Protein AF-A0A963RRC8-F1 (afdb_monomer_lite)

Foldseek 3Di:
DDAFDDPPAQLVRLLVQLCCCCPVVVDDSLVSCVSQDVVSVHDCQDPSVLSVLVSLVVVVCCVVPNDRPVCCVVPPDDPVVSSVCCVVCPSPNPSNCVSNVPD

Secondary structure (DSSP, 8-state):
------SS-HHHHHHHHHHHHHHTT---HHHHGGGS-GGGT--TTSGGGHHHHHHHHHHHHHTTS---HHHHHHHT--HHHHHHHHHHH-TT-HHHHHHHT--

Structure (mmCIF, N/CA/C/O backbone):
data_AF-A0A963RRC8-F1
#
_entry.id   AF-A0A963RRC8-F1
#
loop_
_atom_site.group_PDB
_atom_site.id
_atom_site.type_symbol
_atom_site.label_atom_id
_atom_site.label_alt_id
_atom_site.label_comp_id
_atom_site.label_asym_id
_atom_site.label_entity_id
_atom_site.label_seq_id
_atom_site.pdbx_PDB_ins_code
_atom_site.Cartn_x
_atom_site.Cartn_y
_atom_site.Cartn_z
_atom_site.occupancy
_atom_site.B_iso_or_equiv
_atom_site.auth_seq_id
_atom_site.auth_comp_id
_atom_site.auth_asym_id
_atom_site.auth_atom_id
_atom_site.pdbx_PDB_model_num
ATOM 1 N N . PRO A 1 1 ? 11.891 -18.794 0.681 1.00 74.69 1 PRO A N 1
ATOM 2 C CA . PRO A 1 1 ? 12.251 -17.563 -0.069 1.00 74.69 1 PRO A CA 1
ATOM 3 C C . PRO A 1 1 ? 11.444 -17.523 -1.373 1.00 74.69 1 PRO A C 1
ATOM 5 O O . PRO A 1 1 ? 11.242 -18.584 -1.954 1.00 74.69 1 PRO A O 1
ATOM 8 N N . ALA A 1 2 ? 10.969 -16.349 -1.800 1.00 87.94 2 ALA A N 1
ATOM 9 C CA . ALA A 1 2 ? 10.196 -16.168 -3.033 1.00 87.94 2 ALA A CA 1
ATOM 10 C C . ALA A 1 2 ? 10.744 -14.969 -3.823 1.00 87.94 2 ALA A C 1
ATOM 12 O O . ALA A 1 2 ? 11.143 -13.975 -3.219 1.00 87.94 2 ALA A O 1
ATOM 13 N N . LEU A 1 3 ? 10.769 -15.067 -5.155 1.00 89.12 3 LEU A N 1
ATOM 14 C CA . LEU A 1 3 ? 11.158 -13.982 -6.058 1.00 89.12 3 LEU A CA 1
ATOM 15 C C . LEU A 1 3 ? 9.942 -13.570 -6.885 1.00 89.12 3 LEU A C 1
ATOM 17 O O . LEU A 1 3 ? 9.326 -14.409 -7.538 1.00 89.12 3 LEU A O 1
ATOM 21 N N . MET A 1 4 ? 9.627 -12.277 -6.882 1.00 90.25 4 MET A N 1
ATOM 22 C CA . MET A 1 4 ? 8.570 -11.703 -7.708 1.00 90.25 4 MET A CA 1
ATOM 23 C C . MET A 1 4 ? 9.181 -10.735 -8.706 1.00 90.25 4 MET A C 1
ATOM 25 O O . MET A 1 4 ? 10.001 -9.893 -8.348 1.00 90.25 4 MET A O 1
ATOM 29 N N . HIS A 1 5 ? 8.772 -10.847 -9.965 1.00 90.62 5 HIS A N 1
ATOM 30 C CA . HIS A 1 5 ? 9.164 -9.907 -11.001 1.00 90.62 5 HIS A CA 1
ATOM 31 C C . HIS A 1 5 ? 7.956 -9.545 -11.854 1.00 90.62 5 HIS A C 1
ATOM 33 O O . HIS A 1 5 ? 6.979 -10.288 -11.949 1.00 90.62 5 HIS A O 1
ATOM 39 N N . CYS A 1 6 ? 8.031 -8.389 -12.502 1.00 89.12 6 CYS A N 1
ATOM 40 C CA . CYS A 1 6 ? 7.022 -7.961 -13.449 1.00 89.12 6 CYS A CA 1
ATOM 41 C C . CYS A 1 6 ? 7.669 -7.607 -14.787 1.00 89.12 6 CYS A C 1
ATOM 43 O O . CYS A 1 6 ? 8.801 -7.137 -14.827 1.00 89.12 6 CYS A O 1
ATOM 45 N N . LYS A 1 7 ? 6.928 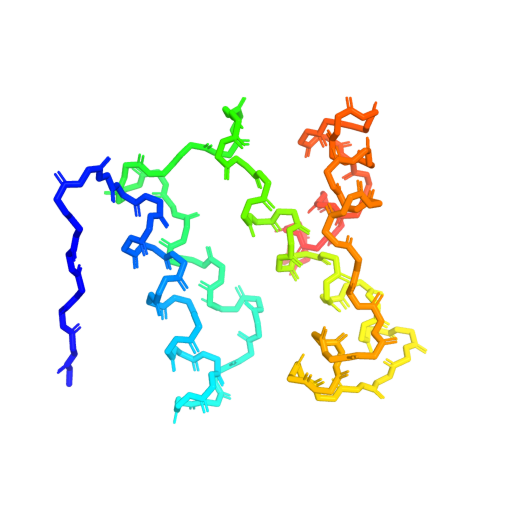-7.770 -15.889 1.00 84.94 7 LYS A N 1
ATOM 46 C CA . LYS A 1 7 ? 7.368 -7.333 -17.223 1.00 84.94 7 LYS A CA 1
ATOM 47 C C . LYS A 1 7 ? 7.569 -5.813 -17.321 1.00 84.94 7 LYS A C 1
ATOM 49 O O . LYS A 1 7 ? 8.385 -5.374 -18.119 1.00 84.94 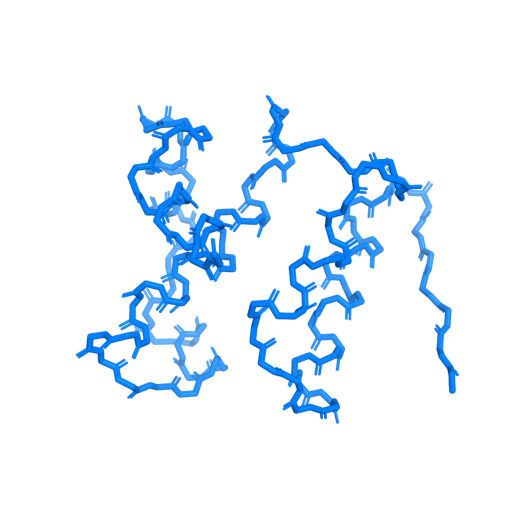7 LYS A O 1
ATOM 54 N N . SER A 1 8 ? 6.801 -5.016 -16.569 1.00 71.06 8 SER A N 1
ATOM 55 C CA . SER A 1 8 ? 6.687 -3.561 -16.808 1.00 71.06 8 SER A CA 1
ATOM 56 C C . SER A 1 8 ? 7.024 -2.666 -15.617 1.00 71.06 8 SER A C 1
ATOM 58 O O . SER A 1 8 ? 6.731 -1.479 -15.693 1.00 71.06 8 SER A O 1
ATOM 60 N N . GLY A 1 9 ? 7.618 -3.184 -14.538 1.00 80.25 9 GLY A N 1
ATOM 61 C CA . GLY A 1 9 ? 8.189 -2.295 -13.523 1.00 80.25 9 GLY A CA 1
ATOM 62 C C . GLY A 1 9 ? 8.207 -2.814 -12.093 1.00 80.25 9 GLY A C 1
ATOM 63 O O . GLY A 1 9 ? 7.543 -3.794 -11.744 1.00 80.25 9 GLY A O 1
ATOM 64 N N . ALA A 1 10 ? 8.975 -2.086 -11.287 1.00 88.06 10 ALA A N 1
ATOM 65 C CA . ALA A 1 10 ? 9.175 -2.276 -9.859 1.00 88.06 10 ALA A CA 1
ATOM 66 C C . ALA A 1 10 ? 7.869 -2.273 -9.060 1.00 88.06 10 ALA A C 1
ATOM 68 O O . ALA A 1 10 ? 7.721 -3.052 -8.129 1.00 88.06 10 ALA A O 1
ATOM 69 N N . ASP A 1 11 ? 6.900 -1.447 -9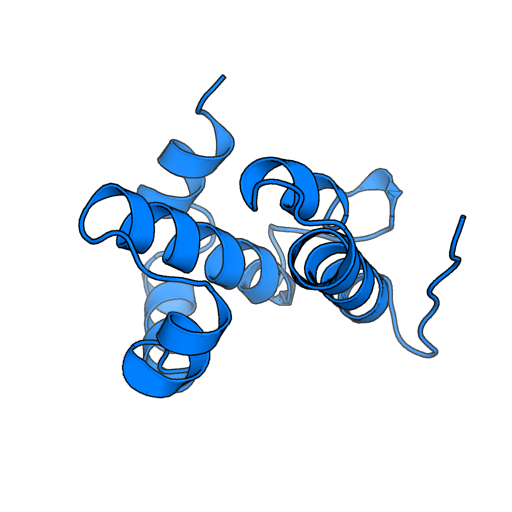.451 1.00 92.81 11 ASP A N 1
ATOM 70 C CA . ASP A 1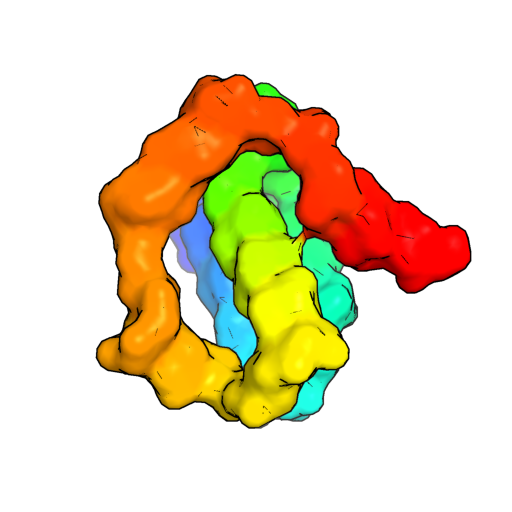 11 ? 5.712 -1.168 -8.639 1.00 92.81 11 ASP A CA 1
ATOM 71 C C . ASP A 1 11 ? 4.791 -2.380 -8.496 1.00 92.81 11 ASP A C 1
ATOM 73 O O . ASP A 1 11 ? 4.365 -2.722 -7.396 1.00 92.81 11 ASP A O 1
ATOM 77 N N . ARG A 1 12 ? 4.530 -3.091 -9.602 1.00 93.50 12 ARG A N 1
ATOM 78 C CA . ARG A 1 12 ? 3.691 -4.300 -9.575 1.00 93.50 12 ARG A CA 1
ATOM 79 C C . ARG A 1 12 ? 4.378 -5.458 -8.856 1.00 93.50 12 ARG A C 1
ATOM 81 O O . ARG A 1 12 ? 3.703 -6.239 -8.196 1.00 93.50 12 ARG A O 1
ATOM 88 N N . ALA A 1 13 ? 5.701 -5.571 -8.979 1.00 94.38 13 ALA A N 1
ATOM 89 C CA . ALA A 1 13 ? 6.462 -6.574 -8.238 1.00 94.38 13 ALA A CA 1
ATOM 90 C C . ALA A 1 13 ? 6.503 -6.244 -6.736 1.00 94.38 13 ALA A C 1
ATOM 92 O O . ALA A 1 13 ? 6.288 -7.129 -5.913 1.00 94.38 13 ALA A O 1
ATOM 93 N N . GLY A 1 14 ? 6.707 -4.971 -6.390 1.00 94.75 14 GLY A N 1
ATOM 94 C CA . GLY A 1 14 ? 6.768 -4.487 -5.014 1.00 94.75 14 GLY A CA 1
ATOM 95 C C . GLY A 1 14 ? 5.442 -4.642 -4.277 1.00 94.75 14 GLY A C 1
ATOM 96 O O . GLY A 1 14 ? 5.426 -5.200 -3.184 1.00 94.75 14 GLY A O 1
ATOM 97 N N . ILE A 1 15 ? 4.312 -4.252 -4.884 1.00 95.75 15 ILE A N 1
ATOM 98 C CA . ILE A 1 15 ? 3.002 -4.434 -4.236 1.00 95.75 15 ILE A CA 1
ATOM 99 C C . ILE A 1 15 ? 2.640 -5.914 -4.088 1.00 95.75 15 ILE A C 1
ATOM 101 O O . ILE A 1 15 ? 2.121 -6.310 -3.050 1.00 95.75 15 ILE A O 1
ATOM 105 N N . ALA A 1 16 ? 2.965 -6.758 -5.073 1.00 95.56 16 ALA A N 1
ATOM 106 C CA . ALA A 1 16 ? 2.751 -8.198 -4.957 1.00 95.56 16 ALA A CA 1
ATOM 107 C C . ALA A 1 16 ? 3.581 -8.799 -3.808 1.00 95.56 16 ALA A C 1
ATOM 109 O O . ALA A 1 16 ? 3.064 -9.600 -3.029 1.00 95.56 16 ALA A O 1
ATOM 110 N N . ALA A 1 17 ? 4.838 -8.370 -3.656 1.00 95.94 17 ALA A N 1
ATOM 111 C CA . ALA A 1 17 ? 5.696 -8.797 -2.556 1.00 95.94 17 ALA A CA 1
ATOM 112 C C . ALA A 1 17 ? 5.171 -8.311 -1.194 1.00 95.94 17 ALA A C 1
ATOM 114 O O . ALA A 1 17 ? 5.146 -9.091 -0.238 1.00 95.94 17 ALA A O 1
ATOM 115 N N . ALA A 1 18 ? 4.691 -7.065 -1.112 1.00 96.12 18 ALA A N 1
ATOM 116 C CA . ALA A 1 18 ? 4.069 -6.522 0.092 1.00 96.12 18 ALA A CA 1
ATOM 117 C C . ALA A 1 18 ? 2.825 -7.333 0.495 1.00 96.12 18 ALA A C 1
ATOM 119 O O . ALA A 1 18 ? 2.733 -7.803 1.629 1.00 96.12 18 ALA A O 1
ATOM 120 N N . LEU A 1 19 ? 1.916 -7.583 -0.453 1.00 96.44 19 LEU A N 1
ATOM 121 C CA . LEU A 1 19 ? 0.703 -8.374 -0.226 1.00 96.44 19 LEU A CA 1
ATOM 122 C C . LEU A 1 19 ? 1.017 -9.822 0.154 1.00 96.44 19 LEU A C 1
ATOM 124 O O . LEU A 1 19 ? 0.349 -10.382 1.013 1.00 96.44 19 LEU A O 1
ATOM 128 N N . TYR A 1 20 ? 2.051 -10.431 -0.424 1.00 96.38 20 TYR A N 1
ATOM 129 C CA . TYR A 1 20 ? 2.481 -11.770 -0.028 1.00 96.38 20 TYR A CA 1
ATOM 130 C C . TYR A 1 20 ? 2.973 -11.809 1.420 1.00 96.38 20 TYR A C 1
ATOM 132 O O . TYR A 1 20 ? 2.575 -12.684 2.189 1.00 96.38 20 TYR A O 1
ATOM 140 N N . ARG A 1 21 ? 3.807 -10.843 1.824 1.00 96.38 21 ARG A N 1
ATOM 141 C CA . ARG A 1 21 ? 4.269 -10.739 3.215 1.00 96.38 21 ARG A CA 1
ATOM 142 C C . ARG A 1 21 ? 3.104 -10.515 4.178 1.00 96.38 21 ARG A C 1
ATOM 144 O O . ARG A 1 21 ? 3.096 -11.111 5.248 1.00 96.38 21 ARG A O 1
ATOM 151 N N . LEU A 1 22 ? 2.126 -9.705 3.785 1.00 96.19 22 LEU A N 1
ATOM 152 C CA . LEU A 1 22 ? 0.950 -9.416 4.598 1.00 96.19 22 LEU A CA 1
ATOM 153 C C . LEU A 1 22 ? 0.033 -10.637 4.728 1.00 96.19 22 LEU A C 1
ATOM 155 O O . LEU A 1 22 ? -0.249 -11.093 5.829 1.00 96.19 22 LEU A O 1
ATOM 159 N N . LEU A 1 23 ? -0.422 -11.172 3.597 1.00 95.94 23 LEU A N 1
ATOM 160 C CA . LEU A 1 23 ? -1.502 -12.157 3.539 1.00 95.94 23 LEU A CA 1
ATOM 161 C C . LEU A 1 23 ? -1.024 -13.587 3.777 1.00 95.94 23 LEU A C 1
ATOM 163 O O . LEU A 1 23 ? -1.757 -14.390 4.343 1.00 95.94 23 LEU A O 1
ATOM 167 N N . HIS A 1 24 ? 0.179 -13.924 3.311 1.00 96.00 24 HIS A N 1
ATOM 168 C CA . HIS A 1 24 ? 0.689 -15.290 3.390 1.00 96.00 24 HIS A CA 1
ATOM 169 C C . HIS A 1 24 ? 1.653 -15.490 4.560 1.00 96.00 24 HIS A C 1
ATOM 171 O O . HIS A 1 24 ? 1.632 -16.543 5.190 1.00 96.00 24 HIS A O 1
ATOM 177 N N . LEU A 1 25 ? 2.496 -14.494 4.857 1.00 95.62 25 LEU A N 1
ATOM 178 C CA . LEU A 1 25 ? 3.460 -14.581 5.962 1.00 95.62 25 LEU A CA 1
ATOM 179 C C . LEU A 1 25 ? 2.962 -13.932 7.262 1.00 95.62 25 LEU A C 1
ATOM 181 O O . LEU A 1 25 ? 3.601 -14.105 8.296 1.00 95.62 25 LEU A O 1
ATOM 185 N N . GLY A 1 26 ? 1.846 -13.195 7.227 1.00 94.88 26 GLY A N 1
ATOM 186 C CA . GLY A 1 26 ? 1.270 -12.547 8.409 1.00 94.88 26 GLY A CA 1
ATOM 187 C C . GLY A 1 26 ? 2.115 -11.398 8.965 1.00 94.88 26 GLY A C 1
ATOM 188 O O . GLY A 1 26 ? 2.009 -11.075 10.146 1.00 94.88 26 GLY A O 1
ATOM 189 N N . HIS A 1 27 ? 2.988 -10.797 8.152 1.00 95.31 27 HIS A N 1
ATOM 190 C CA . HIS A 1 27 ? 3.805 -9.671 8.597 1.00 95.31 27 HIS A CA 1
ATOM 191 C C . HIS A 1 27 ? 2.939 -8.411 8.792 1.00 95.31 27 HIS A C 1
ATOM 193 O O . HIS A 1 27 ? 2.016 -8.180 8.004 1.00 95.31 27 HIS A O 1
ATOM 199 N N . PRO A 1 28 ? 3.258 -7.550 9.777 1.00 91.12 28 PRO A N 1
ATOM 200 C CA . PRO A 1 28 ? 2.598 -6.257 9.941 1.00 91.12 28 PRO A CA 1
ATOM 201 C C . PRO A 1 28 ? 2.680 -5.410 8.666 1.00 91.12 28 PRO A C 1
ATOM 203 O O . PRO A 1 28 ? 3.722 -5.376 8.011 1.00 91.12 28 PRO A O 1
ATOM 206 N N . VAL A 1 29 ? 1.614 -4.670 8.332 1.00 91.19 29 VAL A N 1
ATOM 207 C CA . VAL A 1 29 ? 1.582 -3.860 7.096 1.00 91.19 29 VAL A CA 1
ATOM 208 C C . VAL A 1 29 ? 2.749 -2.881 7.008 1.00 91.19 29 VAL A C 1
ATOM 210 O O . VAL A 1 29 ? 3.342 -2.778 5.936 1.00 91.19 29 VAL A O 1
ATOM 213 N N . ALA A 1 30 ? 3.129 -2.237 8.116 1.00 87.12 30 ALA A N 1
ATOM 214 C CA . ALA A 1 30 ? 4.275 -1.327 8.161 1.00 87.12 30 ALA A CA 1
ATOM 215 C C . ALA A 1 30 ? 5.560 -1.982 7.612 1.00 87.12 30 ALA A C 1
ATOM 217 O O . ALA A 1 30 ? 6.228 -1.412 6.751 1.00 87.12 30 ALA A O 1
ATOM 218 N N . ASP A 1 31 ? 5.838 -3.233 7.991 1.00 91.12 31 ASP A N 1
ATOM 219 C CA . ASP A 1 31 ? 7.014 -3.969 7.515 1.00 91.12 31 ASP A CA 1
ATOM 220 C C . ASP A 1 31 ? 6.928 -4.307 6.025 1.00 91.12 31 ASP A C 1
ATOM 222 O O . ASP A 1 31 ? 7.950 -4.400 5.340 1.00 91.12 31 ASP A O 1
ATOM 226 N N . THR A 1 32 ? 5.716 -4.532 5.513 1.00 94.00 32 THR A N 1
ATOM 227 C CA . THR A 1 32 ? 5.492 -4.872 4.100 1.00 94.00 32 THR A CA 1
ATOM 228 C C . THR A 1 32 ? 5.692 -3.683 3.165 1.00 94.00 32 THR A C 1
ATOM 230 O O . THR A 1 32 ? 6.093 -3.877 2.018 1.00 94.00 32 THR A O 1
ATOM 233 N N . MET A 1 33 ? 5.513 -2.450 3.657 1.00 92.00 33 MET A N 1
ATOM 234 C CA . MET A 1 33 ? 5.742 -1.226 2.877 1.00 92.00 33 MET A CA 1
ATOM 235 C C . MET A 1 33 ? 7.208 -1.070 2.442 1.00 92.00 33 MET A C 1
ATOM 237 O O . MET A 1 33 ? 7.494 -0.359 1.480 1.00 92.00 33 MET A O 1
ATOM 241 N N . ASN A 1 34 ? 8.145 -1.779 3.082 1.00 92.19 34 ASN A N 1
ATOM 242 C CA . ASN A 1 34 ? 9.553 -1.822 2.676 1.00 92.19 34 ASN A CA 1
ATOM 243 C C . ASN A 1 34 ? 9.798 -2.529 1.330 1.00 92.19 34 ASN A C 1
ATOM 245 O O . ASN A 1 34 ? 10.889 -2.402 0.766 1.00 92.19 34 ASN A O 1
ATOM 249 N N . GLU A 1 35 ? 8.812 -3.253 0.793 1.00 94.94 35 GLU A N 1
ATOM 250 C CA . GLU A 1 35 ? 8.879 -3.783 -0.576 1.00 94.94 35 GLU A CA 1
ATOM 251 C C . GLU A 1 35 ? 8.611 -2.700 -1.638 1.00 94.94 35 GLU A C 1
ATOM 253 O O . GLU A 1 35 ? 9.002 -2.848 -2.796 1.00 94.94 35 GLU A O 1
ATOM 258 N N . LEU A 1 36 ? 8.031 -1.563 -1.238 1.00 93.94 36 LEU A N 1
ATOM 259 C CA . LEU A 1 36 ? 7.878 -0.355 -2.049 1.00 93.94 36 LEU A CA 1
ATOM 260 C C . LEU A 1 36 ? 8.999 0.634 -1.705 1.00 93.94 36 LEU A C 1
ATOM 262 O O . LEU A 1 36 ? 8.811 1.627 -1.003 1.00 93.94 36 LEU A O 1
ATOM 266 N N . HIS A 1 37 ? 10.211 0.336 -2.176 1.00 91.75 37 HIS A N 1
ATOM 267 C CA . HIS A 1 37 ? 11.409 1.105 -1.836 1.00 91.75 3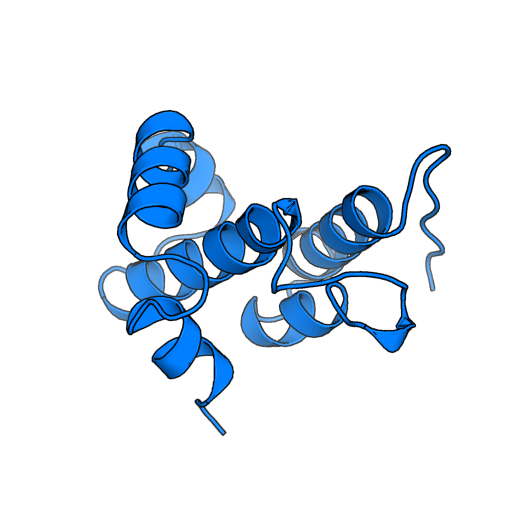7 HIS A CA 1
ATOM 268 C C . HIS A 1 37 ? 12.224 1.510 -3.068 1.00 91.75 37 HIS A C 1
ATOM 270 O O . HIS A 1 37 ? 12.294 0.781 -4.061 1.00 91.75 37 HIS A O 1
ATOM 276 N N . TRP A 1 38 ? 12.924 2.647 -2.977 1.00 91.69 38 TRP A N 1
ATOM 277 C CA . TRP A 1 38 ? 13.729 3.190 -4.080 1.00 91.69 38 TRP A CA 1
ATOM 278 C C . TRP A 1 38 ? 14.809 2.216 -4.563 1.00 91.69 38 TRP A C 1
ATOM 280 O O . TRP A 1 38 ? 15.083 2.146 -5.758 1.00 91.69 38 TRP A O 1
ATOM 290 N N . ARG A 1 39 ? 15.364 1.399 -3.654 1.00 91.56 39 ARG A N 1
ATOM 291 C CA . ARG A 1 39 ? 16.349 0.347 -3.982 1.00 91.56 39 ARG A CA 1
ATOM 292 C C . ARG A 1 39 ? 15.816 -0.691 -4.976 1.00 91.56 39 ARG A C 1
ATOM 294 O O . ARG A 1 39 ? 16.599 -1.339 -5.656 1.00 91.56 39 ARG A O 1
ATOM 301 N N . TYR A 1 40 ? 14.496 -0.851 -5.038 1.00 90.81 40 TYR A N 1
ATOM 302 C CA . TYR A 1 40 ? 13.812 -1.748 -5.963 1.00 90.81 40 TYR A CA 1
ATOM 303 C C . TYR A 1 40 ? 13.258 -1.016 -7.187 1.00 90.81 40 TYR A C 1
ATOM 305 O O . TYR A 1 40 ? 12.601 -1.637 -8.011 1.00 90.81 40 TYR A O 1
ATOM 313 N N . GLY A 1 41 ? 13.535 0.284 -7.332 1.00 89.81 41 GLY A N 1
ATOM 314 C CA . GLY A 1 41 ? 13.066 1.116 -8.438 1.00 89.81 41 GLY A CA 1
ATOM 315 C C . GLY A 1 41 ? 11.685 1.739 -8.224 1.00 89.81 41 GLY A C 1
ATOM 316 O O . GLY A 1 41 ? 11.151 2.334 -9.156 1.00 89.81 41 GLY A O 1
ATOM 317 N N . HIS A 1 42 ? 11.103 1.627 -7.027 1.00 92.06 42 HIS A N 1
ATOM 318 C CA . HIS A 1 42 ? 9.829 2.264 -6.698 1.00 92.06 42 HIS A CA 1
ATOM 319 C C . HIS A 1 42 ? 10.029 3.732 -6.285 1.00 92.06 42 HIS A C 1
ATOM 321 O O . HIS A 1 42 ? 10.878 4.039 -5.446 1.00 92.06 42 HIS A O 1
ATOM 327 N N . SER A 1 43 ? 9.224 4.645 -6.838 1.00 88.50 43 SER A N 1
ATOM 328 C CA . SER A 1 43 ? 9.241 6.066 -6.470 1.00 88.50 43 SER A CA 1
ATOM 329 C C . SER A 1 43 ? 7.904 6.519 -5.891 1.00 88.50 43 SER A C 1
ATOM 331 O O . SER A 1 43 ? 6.905 6.643 -6.599 1.00 88.50 43 SER A O 1
ATOM 333 N N . ARG A 1 44 ? 7.938 6.879 -4.611 1.00 84.69 44 ARG A N 1
ATOM 334 C CA . ARG A 1 44 ? 6.818 7.442 -3.846 1.00 84.69 44 ARG A CA 1
ATOM 335 C C . ARG A 1 44 ? 6.339 8.808 -4.346 1.00 84.69 44 ARG A C 1
ATOM 337 O O . ARG A 1 44 ? 5.170 9.151 -4.245 1.00 84.69 44 ARG A O 1
ATOM 344 N N . LYS A 1 45 ? 7.244 9.600 -4.932 1.00 82.69 45 LYS A N 1
ATOM 345 C CA . LYS A 1 45 ? 6.951 10.960 -5.431 1.00 82.69 45 LYS A CA 1
ATOM 346 C C . LYS A 1 45 ? 6.273 10.976 -6.806 1.00 82.69 45 LYS A C 1
ATOM 348 O O . LYS A 1 45 ? 5.895 12.039 -7.288 1.00 82.69 45 LYS A O 1
ATOM 353 N N . ALA A 1 46 ? 6.174 9.826 -7.471 1.00 84.75 46 ALA A N 1
ATOM 354 C CA . ALA A 1 46 ? 5.519 9.692 -8.766 1.00 84.75 46 ALA A CA 1
ATOM 355 C C . ALA A 1 46 ? 4.063 9.218 -8.605 1.00 84.75 46 ALA A C 1
ATOM 357 O O . ALA A 1 46 ? 3.585 8.977 -7.500 1.00 84.75 46 ALA A O 1
ATOM 358 N N . ARG A 1 47 ? 3.353 9.023 -9.727 1.00 84.19 47 ARG A N 1
ATOM 359 C CA . ARG A 1 47 ? 1.982 8.463 -9.736 1.00 84.19 47 ARG A CA 1
ATOM 360 C C . ARG A 1 47 ? 1.875 7.108 -9.022 1.00 84.19 47 ARG A C 1
ATOM 362 O O . ARG A 1 47 ? 0.803 6.747 -8.559 1.00 84.19 47 ARG A O 1
ATOM 369 N N . THR A 1 48 ? 2.982 6.379 -8.945 1.00 88.19 48 THR A N 1
ATOM 370 C CA . THR A 1 48 ? 3.122 5.079 -8.282 1.00 88.19 48 THR A CA 1
ATOM 371 C C . THR A 1 48 ? 3.041 5.158 -6.764 1.00 88.19 48 THR A C 1
ATOM 373 O O . THR A 1 48 ? 2.737 4.140 -6.152 1.00 88.19 48 THR A O 1
ATOM 376 N N . GLY A 1 49 ? 3.217 6.345 -6.170 1.00 89.94 49 GLY A N 1
ATOM 377 C CA . GLY A 1 49 ? 3.010 6.551 -4.737 1.00 89.94 49 GLY A CA 1
ATOM 378 C C . GLY A 1 49 ? 1.624 6.104 -4.274 1.00 89.94 49 GLY A C 1
ATOM 379 O O . GLY A 1 49 ? 1.477 5.594 -3.176 1.00 89.94 49 GLY A O 1
ATOM 380 N N . VAL A 1 50 ? 0.599 6.137 -5.133 1.00 91.88 50 VAL A N 1
ATOM 381 C CA . VAL A 1 50 ? -0.746 5.636 -4.786 1.00 91.88 50 VAL A CA 1
ATOM 382 C C . VAL A 1 50 ? -0.741 4.245 -4.115 1.00 91.88 50 VAL A C 1
ATOM 384 O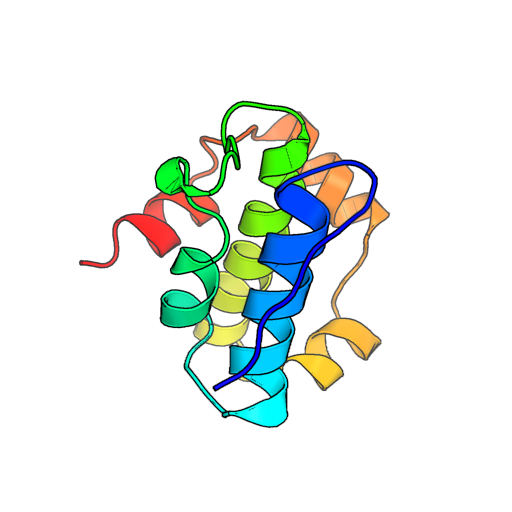 O . VAL A 1 50 ? -1.610 3.963 -3.296 1.00 91.88 50 VAL A O 1
ATOM 387 N N . LEU A 1 51 ? 0.259 3.401 -4.403 1.00 93.81 51 LEU A N 1
ATOM 388 C CA . LEU A 1 51 ? 0.440 2.091 -3.777 1.00 93.81 51 LEU A CA 1
ATOM 389 C C . LEU A 1 51 ? 0.819 2.162 -2.295 1.00 93.81 51 LEU A C 1
ATOM 391 O O . LEU A 1 51 ? 0.225 1.438 -1.498 1.00 93.81 51 LEU A O 1
ATOM 395 N N . ASP A 1 52 ? 1.760 3.013 -1.882 1.00 92.38 52 ASP A N 1
ATOM 396 C CA . ASP A 1 52 ? 2.009 3.181 -0.451 1.00 92.38 52 ASP A CA 1
ATOM 397 C C . ASP A 1 52 ? 0.954 4.063 0.227 1.00 92.38 52 ASP A C 1
ATOM 399 O O . ASP A 1 52 ? 0.693 3.858 1.410 1.00 92.38 52 ASP A O 1
ATOM 403 N N . PHE A 1 53 ? 0.253 4.940 -0.506 1.00 92.44 53 PHE A N 1
ATOM 404 C CA . PHE A 1 53 ? -0.936 5.619 0.029 1.00 92.44 53 PHE A CA 1
ATOM 405 C C . PHE A 1 53 ? -2.045 4.612 0.373 1.00 92.44 53 PHE A C 1
ATOM 407 O O . PHE A 1 53 ? -2.686 4.729 1.415 1.00 92.44 53 PHE A O 1
ATOM 414 N N . PHE A 1 54 ? -2.235 3.589 -0.463 1.00 94.44 54 PHE A N 1
ATOM 415 C CA . PHE A 1 54 ? -3.158 2.482 -0.215 1.00 94.44 54 PHE A CA 1
ATOM 416 C C . PHE A 1 54 ? -2.820 1.712 1.069 1.00 94.44 54 PHE A C 1
ATOM 418 O O . PHE A 1 54 ? -3.679 1.567 1.939 1.00 94.44 54 PHE A O 1
ATOM 425 N N . LEU A 1 55 ? -1.562 1.294 1.242 1.00 94.69 55 LEU A N 1
ATOM 426 C CA . LEU A 1 55 ? -1.135 0.595 2.461 1.00 94.69 55 LEU A CA 1
ATOM 427 C C . LEU A 1 55 ? -1.217 1.499 3.705 1.00 94.69 55 LEU A C 1
ATOM 429 O O . LEU A 1 55 ? -1.683 1.056 4.755 1.00 94.69 55 LEU A O 1
ATOM 433 N N . ALA A 1 56 ? -0.831 2.773 3.591 1.00 92.69 56 ALA A N 1
ATOM 434 C CA . ALA A 1 56 ? -0.906 3.731 4.694 1.00 92.69 56 ALA A CA 1
ATOM 435 C C . ALA A 1 56 ? -2.354 4.036 5.108 1.00 92.69 56 ALA A C 1
ATOM 437 O O . ALA A 1 56 ? -2.637 4.183 6.297 1.00 92.69 56 ALA A O 1
ATOM 438 N N . SER A 1 57 ? -3.276 4.086 4.144 1.00 92.75 57 SER A N 1
ATOM 439 C CA . SER A 1 57 ? -4.708 4.289 4.390 1.00 92.75 57 SER A CA 1
ATOM 440 C C . SER A 1 57 ? -5.299 3.145 5.209 1.00 92.75 57 SER A C 1
ATOM 442 O O . SER A 1 57 ? -6.024 3.397 6.172 1.00 92.75 57 SER A O 1
ATOM 444 N N . TYR A 1 58 ? -4.927 1.900 4.896 1.00 94.62 58 TYR A N 1
ATOM 445 C CA . TYR A 1 58 ? -5.293 0.760 5.730 1.00 94.62 58 TYR A CA 1
ATOM 446 C C . TYR A 1 58 ? -4.729 0.891 7.150 1.00 94.62 58 TYR A C 1
ATOM 448 O O . TYR A 1 58 ? -5.485 0.759 8.108 1.00 94.62 58 TYR A O 1
ATOM 456 N N . VAL A 1 59 ? -3.435 1.199 7.312 1.00 93.69 59 VAL A N 1
ATOM 457 C CA . VAL A 1 59 ? -2.829 1.355 8.650 1.00 93.69 59 VAL A CA 1
ATOM 458 C C . VAL A 1 59 ? -3.568 2.419 9.462 1.00 93.69 59 VAL A C 1
ATOM 460 O O . VAL A 1 59 ? -3.965 2.162 10.596 1.00 93.69 59 VAL A O 1
ATOM 463 N N . ALA A 1 60 ? -3.810 3.590 8.873 1.00 92.12 60 ALA A N 1
ATOM 464 C CA . ALA A 1 60 ? -4.481 4.695 9.547 1.00 92.12 60 ALA A CA 1
ATOM 465 C C . ALA A 1 60 ? -5.947 4.397 9.901 1.00 92.12 60 ALA A C 1
ATOM 467 O O . ALA A 1 60 ? -6.442 4.890 10.918 1.00 92.12 60 ALA A O 1
ATOM 468 N N . TYR A 1 61 ? -6.644 3.604 9.082 1.00 93.69 61 TYR A N 1
ATOM 469 C CA . TYR A 1 61 ? -7.985 3.119 9.400 1.00 93.69 61 TYR A CA 1
ATOM 470 C C . TYR A 1 61 ? -7.938 2.105 10.548 1.00 93.69 61 TYR A C 1
ATOM 472 O O . TYR A 1 61 ? -8.618 2.281 11.560 1.00 93.69 61 TYR A O 1
ATOM 480 N N . ASN A 1 62 ? -7.074 1.096 10.427 1.00 94.12 62 ASN A N 1
ATOM 481 C CA . ASN A 1 62 ? -6.941 -0.004 11.375 1.00 94.12 62 ASN A CA 1
ATOM 482 C C . ASN A 1 62 ? -6.520 0.464 12.782 1.00 94.12 62 ASN A C 1
ATOM 484 O O . ASN A 1 62 ? -6.935 -0.123 13.776 1.00 94.12 62 ASN A O 1
ATOM 488 N N . GLU A 1 63 ? -5.755 1.559 12.892 1.00 91.88 63 GLU A N 1
ATOM 489 C CA . GLU A 1 63 ? -5.433 2.202 14.179 1.00 91.88 63 GLU A CA 1
ATOM 490 C C . GLU A 1 63 ? -6.670 2.664 14.962 1.00 91.88 63 GLU A C 1
ATOM 492 O O . GLU A 1 63 ? -6.655 2.678 16.192 1.00 91.88 63 GLU A O 1
ATOM 497 N N . LYS A 1 64 ? -7.724 3.091 14.260 1.00 94.56 64 LYS A N 1
ATOM 498 C CA . LYS A 1 64 ? -8.954 3.626 14.862 1.00 94.56 64 LYS A CA 1
ATOM 499 C C . LYS A 1 64 ? -10.053 2.575 14.937 1.00 94.56 64 LYS A C 1
ATOM 501 O O . LYS A 1 64 ? -10.901 2.624 15.825 1.00 94.56 64 LYS A O 1
ATOM 506 N N . THR A 1 65 ? -10.067 1.660 13.978 1.00 96.50 65 THR A N 1
ATOM 507 C CA . THR A 1 65 ? -11.102 0.645 13.811 1.00 96.50 65 THR A CA 1
ATOM 508 C C . THR A 1 65 ? -10.425 -0.648 13.369 1.00 96.50 65 THR A C 1
ATOM 510 O O . THR A 1 65 ? -10.247 -0.851 12.169 1.00 96.50 65 THR A O 1
ATOM 513 N N . PRO A 1 66 ? -10.005 -1.498 14.327 1.00 96.12 66 PRO A N 1
ATOM 514 C CA . PRO A 1 66 ? -9.320 -2.744 14.014 1.00 96.12 66 PRO A CA 1
ATOM 515 C C . PRO A 1 66 ? -10.156 -3.642 13.095 1.00 96.12 66 PRO A C 1
ATOM 517 O O . PRO A 1 66 ? -11.303 -3.958 13.413 1.00 96.12 66 PRO A O 1
ATOM 520 N N . ILE A 1 67 ? -9.583 -4.041 11.961 1.00 97.12 67 ILE A N 1
ATOM 521 C CA . ILE A 1 67 ? -10.209 -4.878 10.937 1.00 97.12 67 ILE A CA 1
ATOM 522 C C . ILE A 1 67 ? -9.125 -5.626 10.153 1.00 97.12 67 ILE A C 1
ATOM 524 O O . ILE A 1 67 ? -8.056 -5.081 9.884 1.00 97.12 67 ILE A O 1
ATOM 528 N N . ASP A 1 68 ? -9.397 -6.867 9.753 1.00 95.62 68 ASP A N 1
ATOM 529 C CA . ASP A 1 68 ? -8.477 -7.611 8.893 1.00 95.62 68 ASP A CA 1
ATOM 530 C C . ASP A 1 68 ? -8.342 -6.947 7.520 1.00 95.62 68 ASP A C 1
ATOM 532 O O . ASP A 1 68 ? -9.316 -6.450 6.952 1.00 95.62 68 ASP A O 1
ATOM 536 N N . PHE A 1 69 ? -7.143 -7.000 6.937 1.00 96.31 69 PHE A N 1
ATOM 537 C CA . PHE A 1 69 ? -6.855 -6.330 5.667 1.00 96.31 69 PHE A CA 1
ATOM 538 C C . PHE A 1 69 ? -7.835 -6.697 4.547 1.00 96.31 69 PHE A C 1
ATOM 540 O O . PHE A 1 69 ? -8.343 -5.806 3.875 1.00 96.31 69 PHE A O 1
ATOM 547 N N . MET A 1 70 ? -8.143 -7.984 4.358 1.00 97.19 70 MET A N 1
ATOM 548 C CA . MET A 1 70 ? -9.079 -8.398 3.304 1.00 97.19 70 MET A CA 1
ATOM 549 C C . MET A 1 70 ? -10.506 -7.929 3.585 1.00 97.19 70 MET A C 1
ATOM 551 O O . MET A 1 70 ? -11.173 -7.447 2.679 1.00 97.19 70 MET A O 1
ATOM 555 N N . ALA A 1 71 ? -10.947 -7.969 4.845 1.00 98.00 71 ALA A N 1
ATOM 556 C CA . ALA A 1 71 ? -12.253 -7.436 5.214 1.00 98.00 71 ALA A CA 1
ATOM 557 C C . ALA A 1 71 ? -12.331 -5.923 4.950 1.00 98.00 71 ALA A C 1
ATOM 559 O O . ALA A 1 71 ? -13.346 -5.436 4.457 1.00 98.00 71 ALA A O 1
ATOM 560 N N . TRP A 1 72 ? -11.251 -5.180 5.206 1.00 97.75 72 TRP A N 1
ATOM 561 C CA . TRP A 1 72 ? -11.159 -3.766 4.848 1.00 97.75 72 TRP A CA 1
ATOM 562 C C . TRP A 1 72 ? -11.216 -3.548 3.332 1.00 97.75 72 TRP A C 1
ATOM 564 O O . TRP A 1 72 ? -11.963 -2.680 2.883 1.00 97.75 72 TRP A O 1
ATOM 574 N N . VAL A 1 73 ? -10.493 -4.353 2.544 1.00 97.12 73 VAL A N 1
ATOM 575 C CA . VAL A 1 73 ? -10.546 -4.300 1.071 1.00 97.12 73 VAL A CA 1
ATOM 576 C C . VAL A 1 73 ? -11.972 -4.526 0.560 1.00 97.12 73 VAL A C 1
ATOM 578 O O . VAL A 1 73 ? -12.410 -3.821 -0.342 1.00 97.12 73 VAL A O 1
ATOM 581 N N . ASP A 1 74 ? -12.704 -5.464 1.156 1.00 98.06 74 ASP A N 1
ATOM 582 C CA . ASP A 1 74 ? -14.034 -5.856 0.685 1.00 98.06 74 ASP A CA 1
ATOM 583 C C . ASP A 1 74 ? -15.158 -4.910 1.140 1.00 98.06 74 ASP A C 1
ATOM 585 O O . ASP A 1 74 ? -16.217 -4.871 0.513 1.00 98.06 74 ASP A O 1
ATOM 589 N N . THR A 1 75 ? -14.971 -4.174 2.243 1.00 97.69 75 THR A N 1
ATOM 590 C CA . THR A 1 75 ? -16.074 -3.435 2.896 1.00 97.69 75 THR A CA 1
ATOM 591 C C . THR A 1 75 ? -15.837 -1.943 3.097 1.00 97.69 75 THR A C 1
ATOM 593 O O . THR A 1 75 ? -16.800 -1.207 3.314 1.00 97.69 75 THR A O 1
ATOM 596 N N . VAL A 1 76 ? -14.588 -1.480 3.040 1.00 97.56 76 VAL A N 1
ATOM 597 C CA . VAL A 1 76 ? -14.219 -0.093 3.370 1.00 97.56 76 VAL A CA 1
ATOM 598 C C . VAL A 1 76 ? -13.434 0.571 2.248 1.00 97.56 76 VAL A C 1
ATOM 600 O O . VAL A 1 76 ? -13.623 1.759 1.991 1.00 97.56 76 VAL A O 1
ATOM 603 N N . TYR A 1 77 ? -12.527 -0.163 1.608 1.00 97.06 77 TYR A N 1
ATOM 604 C CA . TYR A 1 77 ? -11.705 0.364 0.530 1.00 97.06 77 TYR A CA 1
ATOM 605 C C . TYR A 1 77 ? -12.568 0.796 -0.661 1.00 97.06 77 TYR A C 1
ATOM 607 O O . TYR A 1 77 ? -13.340 0.017 -1.215 1.00 97.06 77 TYR A O 1
ATOM 615 N N . ASP A 1 78 ? -12.372 2.042 -1.083 1.00 96.75 78 ASP A N 1
ATOM 616 C CA . ASP A 1 78 ? -12.935 2.604 -2.304 1.00 96.75 78 ASP A CA 1
ATOM 617 C C . ASP A 1 78 ? -11.782 3.148 -3.157 1.00 96.75 78 ASP A C 1
ATOM 619 O O . ASP A 1 78 ? -11.065 4.073 -2.762 1.00 96.75 78 ASP A O 1
ATOM 623 N N . ASP A 1 79 ? -11.577 2.536 -4.323 1.00 94.81 79 ASP A N 1
ATOM 624 C CA . ASP A 1 79 ? -10.497 2.868 -5.253 1.00 94.81 79 ASP A CA 1
ATOM 625 C C . ASP A 1 79 ? -10.587 4.311 -5.774 1.00 94.81 79 ASP A C 1
ATOM 627 O O . ASP A 1 79 ? -9.578 5.019 -5.864 1.00 94.81 79 ASP A O 1
ATOM 631 N N . GLU A 1 80 ? -11.795 4.780 -6.083 1.00 95.62 80 GLU A N 1
ATOM 632 C CA . GLU A 1 80 ? -11.996 6.116 -6.632 1.00 95.62 80 GLU A CA 1
ATOM 633 C C . GLU A 1 80 ? -11.798 7.181 -5.557 1.00 95.62 80 GLU A C 1
ATOM 635 O O . GLU A 1 80 ? -11.078 8.157 -5.797 1.00 95.62 80 GLU A O 1
ATOM 640 N N . ALA A 1 81 ? -12.349 6.970 -4.360 1.00 94.19 81 ALA A N 1
ATOM 641 C CA . ALA A 1 81 ? -12.137 7.853 -3.219 1.00 94.19 81 ALA A CA 1
ATOM 642 C C . ALA A 1 81 ? -10.650 7.926 -2.846 1.00 94.19 81 ALA A C 1
ATOM 644 O O . ALA A 1 81 ? -10.108 9.020 -2.674 1.00 94.19 81 ALA A O 1
ATOM 645 N N . LEU A 1 82 ? -9.956 6.783 -2.817 1.00 93.19 82 LEU A N 1
ATOM 646 C CA . LEU A 1 82 ? -8.531 6.721 -2.503 1.00 93.19 82 LEU A CA 1
ATOM 647 C C . LEU A 1 82 ? -7.684 7.483 -3.529 1.00 93.19 82 LEU A C 1
ATOM 649 O O . LEU A 1 82 ? -6.822 8.283 -3.164 1.00 93.19 82 LEU A O 1
ATOM 653 N N . LYS A 1 83 ? -7.946 7.296 -4.827 1.00 92.44 83 LYS A N 1
ATOM 654 C CA . LYS A 1 83 ? -7.258 8.046 -5.890 1.00 92.44 83 LYS A CA 1
ATOM 655 C C . LYS A 1 83 ? -7.585 9.532 -5.859 1.00 92.44 83 LYS A C 1
ATOM 657 O O . LYS A 1 83 ? -6.747 10.344 -6.250 1.00 92.44 83 LYS A O 1
ATOM 662 N N . GLN A 1 84 ? -8.814 9.912 -5.516 1.00 92.19 84 GLN A N 1
ATOM 663 C CA . GLN A 1 84 ? -9.193 11.318 -5.366 1.00 92.19 84 GLN A CA 1
ATOM 664 C C . GLN A 1 84 ? -8.424 11.956 -4.211 1.00 92.19 84 GLN A C 1
ATOM 666 O O . GLN A 1 84 ? -7.782 12.981 -4.426 1.00 92.19 84 GLN A O 1
ATOM 671 N N . GLN A 1 85 ? -8.386 11.296 -3.054 1.00 90.00 85 GLN A N 1
ATOM 672 C CA . GLN A 1 85 ? -7.645 11.765 -1.890 1.00 90.00 85 GLN A CA 1
ATOM 673 C C . GLN A 1 85 ? -6.135 11.843 -2.157 1.00 90.00 85 GLN A C 1
ATOM 675 O O . GLN A 1 85 ? -5.488 12.839 -1.845 1.00 90.00 85 GLN A O 1
ATOM 680 N N . PHE A 1 86 ? -5.567 10.842 -2.831 1.00 90.25 86 PHE A N 1
ATOM 681 C CA . PHE A 1 86 ? -4.161 10.872 -3.229 1.00 90.25 86 PHE A CA 1
ATOM 682 C C . PHE A 1 86 ? -3.837 12.051 -4.164 1.00 90.25 86 PHE A C 1
ATOM 684 O O . PHE A 1 86 ? -2.765 12.649 -4.076 1.00 90.25 86 PHE A O 1
ATOM 691 N N . ARG A 1 87 ? -4.761 12.411 -5.065 1.00 88.00 87 ARG A N 1
ATOM 692 C CA . ARG A 1 87 ? -4.602 13.558 -5.971 1.00 88.00 87 ARG A CA 1
ATOM 693 C C . ARG A 1 87 ? -4.746 14.902 -5.257 1.00 88.00 87 ARG A C 1
ATOM 695 O O . ARG A 1 87 ? -4.060 15.838 -5.658 1.00 88.00 87 ARG A O 1
ATOM 702 N N . SER A 1 88 ? -5.628 15.008 -4.261 1.00 82.88 88 SER A N 1
ATOM 703 C CA . SER A 1 88 ? -5.842 16.250 -3.506 1.00 82.88 88 SER A CA 1
ATOM 704 C C . SER A 1 88 ? -4.717 16.525 -2.516 1.00 82.88 88 SER A C 1
ATOM 706 O O . SER A 1 88 ? -4.223 17.648 -2.451 1.00 82.88 88 SER A O 1
ATOM 708 N N . ASP A 1 89 ? -4.293 15.497 -1.782 1.00 73.19 89 ASP A N 1
ATOM 709 C CA . ASP A 1 89 ? -3.378 15.640 -0.646 1.00 73.19 89 ASP A CA 1
ATOM 710 C C . ASP A 1 89 ? -1.912 15.420 -1.066 1.00 73.19 89 ASP A C 1
ATOM 712 O O . ASP A 1 89 ? -0.976 15.827 -0.370 1.00 73.19 89 ASP A O 1
ATOM 716 N N . GLY A 1 90 ? -1.703 14.783 -2.225 1.00 69.31 90 GLY A N 1
ATOM 717 C CA . GLY A 1 90 ? -0.393 14.370 -2.716 1.00 69.31 90 GLY A CA 1
ATOM 718 C C . GLY A 1 90 ? 0.265 13.295 -1.841 1.00 69.31 90 GLY A C 1
ATOM 719 O O . GLY A 1 90 ? -0.353 12.679 -0.974 1.00 69.31 90 GLY A O 1
ATOM 720 N N . TRP A 1 91 ? 1.569 13.073 -2.055 1.00 66.69 91 TRP A N 1
ATOM 721 C CA . TRP A 1 91 ? 2.378 12.186 -1.198 1.00 66.69 91 TRP A CA 1
ATOM 722 C C . TRP A 1 91 ? 2.585 12.746 0.221 1.00 66.69 91 TRP A C 1
ATOM 724 O O . TRP A 1 91 ? 2.910 12.002 1.137 1.00 66.69 91 TRP A O 1
ATOM 734 N N . SER A 1 92 ? 2.389 14.053 0.403 1.00 64.88 92 SER A N 1
ATOM 735 C CA . SER A 1 92 ? 2.599 14.805 1.649 1.00 64.88 92 SER A CA 1
ATOM 736 C C . SER A 1 92 ? 1.386 14.809 2.582 1.00 64.88 92 SER A C 1
ATOM 738 O O . SER A 1 92 ? 1.235 15.711 3.405 1.00 64.88 92 SER A O 1
ATOM 740 N N . SER A 1 93 ? 0.460 13.861 2.423 1.00 67.69 93 SER A N 1
ATOM 741 C CA . SER A 1 93 ? -0.670 13.778 3.344 1.00 67.69 93 SER A CA 1
ATOM 742 C C . SER A 1 93 ? -0.165 13.477 4.760 1.00 67.69 93 SER A C 1
ATOM 744 O O . SER A 1 93 ? 0.714 12.634 4.959 1.00 67.69 93 SER A O 1
ATOM 746 N N . LEU A 1 94 ? -0.788 14.101 5.763 1.00 64.69 94 LEU A N 1
ATOM 747 C CA . LEU A 1 94 ? -0.498 13.836 7.178 1.00 64.69 94 LEU A CA 1
ATOM 748 C C . LEU A 1 94 ? -0.657 12.349 7.541 1.00 64.69 94 LEU A C 1
ATOM 750 O O . LEU A 1 94 ? -0.056 11.889 8.505 1.00 64.69 94 LEU A O 1
ATOM 754 N N . ILE A 1 95 ? -1.458 11.599 6.776 1.00 70.94 95 ILE A N 1
ATOM 755 C CA . ILE A 1 95 ? -1.627 10.150 6.919 1.00 70.94 95 ILE A CA 1
ATOM 756 C C . ILE A 1 95 ? -0.322 9.431 6.577 1.00 70.94 95 ILE A C 1
ATOM 758 O O . ILE A 1 95 ? 0.188 8.668 7.394 1.00 70.94 95 ILE A O 1
ATOM 762 N N . VAL A 1 96 ? 0.229 9.694 5.389 1.00 72.38 96 VAL A N 1
ATOM 763 C CA . VAL A 1 96 ? 1.469 9.069 4.909 1.00 72.38 96 VAL A CA 1
ATOM 764 C C . VAL A 1 96 ? 2.636 9.450 5.808 1.00 72.38 96 VAL A C 1
ATOM 766 O O . VAL A 1 96 ? 3.374 8.569 6.243 1.00 72.38 96 VAL A O 1
ATOM 769 N N . ASP A 1 97 ? 2.766 10.733 6.149 1.00 72.38 97 ASP A N 1
ATOM 770 C CA . ASP A 1 97 ? 3.857 11.193 7.005 1.00 72.38 97 ASP A CA 1
ATOM 771 C C . ASP A 1 97 ? 3.764 10.590 8.408 1.00 72.38 97 ASP A C 1
ATOM 773 O O . ASP A 1 97 ? 4.771 10.103 8.914 1.00 72.38 97 ASP A O 1
ATOM 777 N N . LYS A 1 98 ? 2.570 10.531 9.012 1.00 70.75 98 LYS A N 1
ATOM 778 C CA . LYS A 1 98 ? 2.380 9.923 10.336 1.00 70.75 98 LYS A CA 1
ATOM 779 C C . LYS A 1 98 ? 2.642 8.417 10.334 1.00 70.75 98 LYS A C 1
ATOM 781 O O . LYS A 1 98 ? 3.199 7.913 11.302 1.00 70.75 98 LYS A O 1
ATOM 786 N N . VAL A 1 99 ? 2.225 7.696 9.292 1.00 74.50 99 VAL A N 1
ATOM 787 C CA . VAL A 1 99 ? 2.417 6.238 9.203 1.00 74.50 99 VAL A CA 1
ATOM 788 C C . VAL A 1 99 ? 3.880 5.890 8.924 1.00 74.50 99 VAL A C 1
ATOM 790 O O . VAL A 1 99 ? 4.395 4.951 9.523 1.00 74.50 99 VAL A O 1
ATOM 793 N N . LEU A 1 100 ? 4.561 6.645 8.054 1.00 67.25 100 LEU A N 1
ATOM 794 C CA . LEU A 1 100 ? 5.951 6.377 7.670 1.00 67.25 100 LEU A CA 1
ATOM 795 C C . LEU A 1 100 ? 6.991 6.914 8.661 1.00 67.25 100 LEU A C 1
ATOM 797 O O . LEU A 1 100 ? 8.062 6.328 8.755 1.00 67.25 100 LEU A O 1
ATOM 801 N N . HIS A 1 101 ? 6.707 8.001 9.386 1.00 64.31 101 HIS A N 1
ATOM 802 C CA . HIS A 1 101 ? 7.595 8.538 10.431 1.00 64.31 101 HIS A CA 1
ATOM 803 C C . HIS A 1 101 ? 7.288 7.967 11.819 1.00 64.31 101 HIS A C 1
ATOM 805 O O . HIS A 1 101 ? 7.739 8.510 12.826 1.00 64.31 101 HIS A O 1
ATOM 811 N N . ARG A 1 102 ? 6.494 6.896 11.906 1.00 56.97 102 ARG A N 1
ATOM 812 C CA . ARG A 1 102 ? 6.290 6.172 13.160 1.00 56.97 102 ARG A CA 1
ATOM 813 C C . ARG A 1 102 ? 7.484 5.251 13.437 1.00 56.97 102 ARG A C 1
ATOM 815 O O . ARG A 1 102 ? 7.306 4.042 13.488 1.00 56.97 102 ARG A O 1
ATOM 822 N N . GLU A 1 103 ? 8.662 5.844 13.618 1.00 42.22 103 GLU A N 1
ATOM 823 C CA . GLU A 1 103 ? 9.865 5.281 14.256 1.00 42.22 103 GLU A CA 1
ATOM 824 C C . GLU A 1 103 ? 10.658 6.403 14.938 1.00 42.22 103 GLU A C 1
ATOM 826 O O . GLU A 1 103 ? 10.856 7.465 14.303 1.00 42.22 103 GLU A O 1
#

Radius of gyration: 13.21 Å; chains: 1; bounding box: 32×34×32 Å

pLDDT: mean 88.51, std 10.54, range [42.22, 98.06]

Sequence (103 aa):
PALMHCKSGADRAGIAAALYRLLHLGHPVADTMNELHWRYGHSRKARTGVLDFFLASYVAYNEKTPIDFMAWVDTVYDDEALKQQFRSDGWSSLIVDKVLHRE